Protein AF-A0A7X8JBC9-F1 (afdb_monomer)

Foldseek 3Di:
DVLVVLLVLLVVLLVLLVLQLVLLAQDAPPDPVSVVSNVVSLVSLLVVLVVCVVVVVPVLSVLSVCLNVLSVVSNVCCVVVPVDPPPDPVNCCVVCVVVNVVSNVSNVVSSVVNNVVSVVSNVVSVVVVD

Nearest PDB structures (foldseek):
  9cpb-assembly1_5T  TM=2.863E-01  e=4.081E+00  Bos taurus

Solvent-accessible surface area (backbone atoms only — not comparable to full-atom values): 7075 Å² total; per-residue (Å²): 118,68,53,60,51,51,34,53,52,30,51,50,50,52,54,34,49,51,56,33,62,71,67,58,51,92,60,84,80,81,50,69,67,57,45,51,52,43,54,56,27,42,55,56,47,43,50,54,15,51,51,30,42,75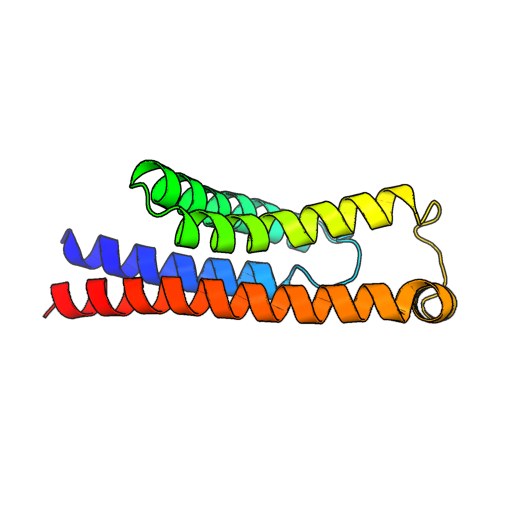,73,67,37,52,71,59,14,49,45,32,40,50,49,54,45,48,54,53,54,50,51,53,49,46,61,73,72,46,89,53,97,77,63,53,70,67,60,47,45,73,77,40,36,70,57,45,51,53,49,52,52,52,50,51,53,32,46,51,57,42,45,54,56,44,52,52,51,31,53,53,32,51,58,72,67,111

Sequence (130 aa):
MDNYKYLLISILKLISLYLFVANTYASFPTDPVRIAILFITLIFIAFEGFKANRYKLYFRACIIWSTVLLPLAFYILMFFTMPSLNLDNDTLVHNYGPILVAYNISRYVLGLCTFSLFVKDFFVSFNELH

Secondary structure (DSSP, 8-state):
-HHHHHHHHHHHHHHHHHHHHHH--SS---SHHHHHHHHHHHHHHHHHHHHHHHTT-HHHHHHHHHHHHHHHHHHHHHHHH-S-TT--HHHHHHHHHHHHHHHHHHHHHHHHHHHHHHHHHHHHHHHTT-

Mean predicted aligned error: 5.68 Å

pLDDT: mean 86.87, std 12.39, range [50.81, 97.62]

Radius of gyration: 16.9 Å; Cα contacts (8 Å, |Δi|>4): 96; chains: 1; bounding box: 47×27×45 Å

Structure (mmCIF, N/CA/C/O backbone):
data_AF-A0A7X8JBC9-F1
#
_entry.id   AF-A0A7X8JBC9-F1
#
loop_
_atom_site.group_PDB
_atom_site.id
_atom_site.type_symbol
_atom_site.label_atom_id
_atom_site.label_alt_id
_atom_site.label_comp_id
_atom_site.label_asym_id
_atom_site.label_entity_id
_atom_site.label_seq_id
_atom_site.pdbx_PDB_ins_code
_atom_site.Cartn_x
_atom_site.Cartn_y
_atom_site.Cartn_z
_atom_site.occupancy
_atom_site.B_iso_or_equiv
_atom_site.auth_seq_id
_atom_site.auth_comp_id
_atom_site.auth_asym_id
_atom_site.auth_atom_id
_atom_site.pdbx_PDB_model_num
ATOM 1 N N . MET A 1 1 ? -21.480 12.584 16.872 1.00 59.81 1 MET A N 1
ATOM 2 C CA . MET A 1 1 ? -20.701 12.957 15.664 1.00 59.81 1 MET A CA 1
ATOM 3 C C . MET A 1 1 ? -19.412 12.150 15.524 1.00 59.81 1 MET A C 1
ATOM 5 O O . MET A 1 1 ? -18.952 11.994 14.401 1.00 59.81 1 MET A O 1
ATOM 9 N N . ASP A 1 2 ? -18.856 11.588 16.604 1.00 66.12 2 ASP A N 1
ATOM 10 C CA . ASP A 1 2 ? -17.580 10.858 16.543 1.00 66.12 2 ASP A CA 1
ATOM 11 C C . ASP A 1 2 ? -17.633 9.539 15.750 1.00 66.12 2 ASP A C 1
ATOM 13 O O . ASP A 1 2 ? -16.685 9.233 15.034 1.00 66.12 2 ASP A O 1
ATOM 17 N N . ASN A 1 3 ? -18.758 8.812 15.753 1.00 71.62 3 ASN A N 1
ATOM 18 C CA . ASN A 1 3 ? -18.870 7.545 15.004 1.00 71.62 3 ASN A CA 1
ATOM 19 C C . ASN A 1 3 ? -18.816 7.746 13.475 1.00 71.62 3 ASN A C 1
ATOM 21 O O . ASN A 1 3 ? -18.203 6.955 12.759 1.00 71.62 3 ASN A O 1
ATOM 25 N N . TYR A 1 4 ? -19.335 8.873 12.974 1.00 82.62 4 TYR A N 1
ATOM 26 C CA . TYR A 1 4 ? -19.216 9.251 11.558 1.00 82.62 4 TYR A CA 1
ATOM 27 C C . TYR A 1 4 ? -17.762 9.487 11.131 1.00 82.62 4 TYR A C 1
ATOM 29 O O . TYR A 1 4 ? -17.395 9.207 9.989 1.00 82.62 4 TYR A O 1
ATOM 37 N N . LYS A 1 5 ? -16.912 9.973 12.044 1.00 86.38 5 LYS A N 1
ATOM 38 C CA . LYS A 1 5 ? -15.487 10.194 11.774 1.00 86.38 5 LYS A CA 1
ATOM 39 C C . LYS A 1 5 ? -14.762 8.872 11.530 1.00 86.38 5 LYS A C 1
ATOM 41 O O . LYS A 1 5 ? -13.942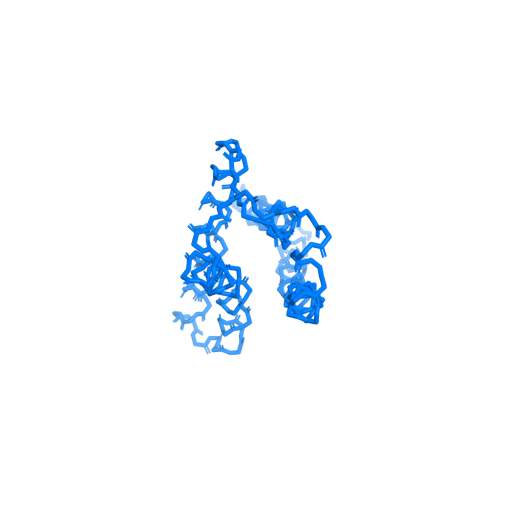 8.800 10.617 1.00 86.38 5 LYS A O 1
ATOM 46 N N . TYR A 1 6 ? -15.066 7.831 12.306 1.00 86.69 6 TYR A N 1
ATOM 47 C CA . TYR A 1 6 ? -14.453 6.511 12.127 1.00 86.69 6 TYR A CA 1
ATOM 48 C C . TYR A 1 6 ? -14.867 5.870 10.802 1.00 86.69 6 TYR A C 1
ATOM 50 O O . TYR A 1 6 ? -14.003 5.386 10.070 1.00 86.69 6 TYR A O 1
ATOM 58 N N . LEU A 1 7 ? -16.148 5.970 10.435 1.00 89.56 7 LEU A N 1
ATOM 59 C CA . LEU A 1 7 ? -16.635 5.502 9.138 1.00 89.56 7 LEU A CA 1
ATOM 60 C C . LEU A 1 7 ? -15.948 6.230 7.971 1.00 89.56 7 LEU A C 1
ATOM 62 O O . LEU A 1 7 ? -15.457 5.585 7.044 1.00 89.56 7 LEU A O 1
ATOM 66 N N . LEU A 1 8 ? -15.845 7.563 8.041 1.00 91.12 8 LEU A N 1
ATOM 67 C CA . LEU A 1 8 ? -15.173 8.367 7.017 1.00 91.12 8 LEU A CA 1
ATOM 68 C C . LEU A 1 8 ? -13.697 7.973 6.867 1.00 91.12 8 LEU A C 1
ATOM 70 O O . LEU A 1 8 ? -13.211 7.810 5.749 1.00 91.12 8 LEU A O 1
ATOM 74 N N . ILE A 1 9 ? -12.986 7.774 7.981 1.00 91.81 9 ILE A N 1
ATOM 75 C CA . ILE A 1 9 ? -11.591 7.317 7.964 1.00 91.81 9 ILE A CA 1
ATOM 76 C C . ILE A 1 9 ? -11.486 5.942 7.294 1.00 91.81 9 ILE A C 1
ATOM 78 O O . ILE A 1 9 ? -10.604 5.747 6.460 1.00 91.81 9 ILE A O 1
ATOM 82 N N . SER A 1 10 ? -12.379 5.002 7.606 1.00 92.50 10 SER A N 1
ATOM 83 C CA . SER A 1 10 ? -12.387 3.669 6.990 1.00 92.50 10 SER A CA 1
ATOM 84 C C . SER A 1 10 ? -12.633 3.724 5.476 1.00 92.50 10 SER A C 1
ATOM 86 O O . SER A 1 10 ? -11.946 3.036 4.722 1.00 92.50 10 SER A O 1
ATOM 88 N N . ILE A 1 11 ? -13.518 4.608 5.003 1.00 93.56 11 ILE A N 1
ATOM 89 C CA . ILE A 1 11 ? -13.718 4.858 3.564 1.00 93.56 11 ILE A CA 1
ATOM 90 C C . ILE A 1 11 ? -12.444 5.432 2.926 1.00 93.56 11 ILE A C 1
ATOM 92 O O . ILE A 1 11 ? -12.005 4.954 1.878 1.00 93.56 11 ILE A O 1
ATOM 96 N N . LEU A 1 12 ? -11.797 6.406 3.573 1.00 95.38 12 LEU A N 1
ATOM 97 C CA . LEU A 1 12 ? -10.546 6.993 3.082 1.00 95.38 12 LEU A CA 1
ATOM 98 C C . LEU A 1 12 ? -9.413 5.962 2.976 1.00 95.38 12 LEU A C 1
ATOM 100 O O . LEU A 1 12 ? -8.616 6.041 2.040 1.00 95.38 12 LEU A O 1
ATOM 104 N N . LYS A 1 13 ? -9.354 4.967 3.873 1.00 94.88 13 LYS A N 1
ATOM 105 C CA . LYS A 1 13 ? -8.416 3.833 3.764 1.00 94.88 13 LYS A CA 1
ATOM 106 C C . LYS A 1 13 ? -8.654 3.008 2.506 1.00 94.88 13 LYS A C 1
ATOM 108 O O . LYS A 1 13 ? -7.692 2.691 1.808 1.00 94.88 13 LYS A O 1
ATOM 113 N N . LEU A 1 14 ? -9.910 2.698 2.193 1.00 96.44 14 LEU A N 1
ATOM 114 C CA . LEU A 1 14 ? -10.264 1.932 0.996 1.00 96.44 14 LEU A CA 1
ATOM 115 C C . LEU A 1 14 ? -9.936 2.704 -0.288 1.00 96.44 14 LEU A C 1
ATOM 117 O O . LEU A 1 14 ? -9.308 2.148 -1.188 1.00 96.44 14 LEU A O 1
ATOM 121 N N . ILE A 1 15 ? -10.277 3.996 -0.344 1.00 96.56 15 ILE A N 1
ATOM 122 C CA . ILE A 1 15 ? -9.958 4.867 -1.488 1.00 96.56 15 ILE A CA 1
ATOM 123 C C . ILE A 1 15 ? -8.441 4.977 -1.670 1.00 96.56 15 ILE A C 1
ATOM 125 O O . ILE A 1 15 ? -7.932 4.835 -2.781 1.00 96.56 15 ILE A O 1
ATOM 129 N N . SER A 1 16 ? -7.708 5.187 -0.575 1.00 96.38 16 SER A N 1
ATOM 130 C CA . SER A 1 16 ? -6.249 5.307 -0.605 1.00 96.38 16 SER A CA 1
ATOM 131 C C . SER A 1 16 ? -5.587 4.016 -1.083 1.00 96.38 16 SER A C 1
ATOM 133 O O . SER A 1 16 ? -4.676 4.072 -1.905 1.00 96.38 16 SER A O 1
ATOM 135 N N . LEU A 1 17 ? -6.068 2.852 -0.630 1.00 96.75 17 LEU A N 1
ATOM 136 C CA . LEU A 1 17 ? -5.583 1.553 -1.098 1.00 96.75 17 LEU A CA 1
ATOM 137 C C . LEU A 1 17 ? -5.856 1.344 -2.590 1.00 96.75 17 LEU A C 1
ATOM 139 O O . LEU A 1 17 ? -4.961 0.907 -3.310 1.00 96.75 17 LEU A O 1
ATOM 143 N N . TYR A 1 18 ? -7.059 1.680 -3.061 1.00 95.75 18 TYR A N 1
ATOM 144 C CA . TYR A 1 18 ? -7.401 1.598 -4.480 1.00 95.75 18 TYR A CA 1
ATOM 145 C C . TYR A 1 18 ? -6.458 2.454 -5.332 1.00 95.75 18 TYR A C 1
ATOM 147 O O . TYR A 1 18 ? -5.842 1.945 -6.269 1.00 95.75 18 TYR A O 1
ATOM 155 N N . LEU A 1 19 ? -6.289 3.730 -4.972 1.00 95.81 19 LEU A N 1
ATOM 156 C CA . LEU A 1 19 ? -5.403 4.649 -5.686 1.00 95.81 19 LEU A CA 1
ATOM 157 C C . LEU A 1 19 ? -3.949 4.170 -5.666 1.00 95.81 19 LEU A C 1
ATOM 159 O O . LEU A 1 19 ? -3.272 4.238 -6.693 1.00 95.81 19 LEU A O 1
ATOM 163 N N . PHE A 1 20 ? -3.479 3.640 -4.536 1.00 95.44 20 PHE A N 1
ATOM 164 C CA . PHE A 1 20 ? -2.135 3.085 -4.419 1.00 95.44 20 PHE A CA 1
ATOM 165 C C . PHE A 1 20 ? -1.940 1.882 -5.346 1.00 95.44 20 PHE A C 1
ATOM 167 O O . PHE A 1 20 ? -1.019 1.871 -6.162 1.00 95.44 20 PHE A O 1
ATOM 174 N N . VAL A 1 21 ? -2.826 0.882 -5.290 1.00 93.62 21 VAL A N 1
ATOM 175 C CA . VAL A 1 21 ? -2.730 -0.318 -6.139 1.00 93.62 21 VAL A CA 1
ATOM 176 C C . VAL A 1 21 ? -2.849 0.050 -7.619 1.00 93.62 21 VAL A C 1
ATOM 178 O O . VAL A 1 21 ? -2.060 -0.439 -8.426 1.00 93.62 21 VAL A O 1
ATOM 181 N N . ALA A 1 22 ? -3.756 0.961 -7.981 1.00 91.12 22 ALA A N 1
ATOM 182 C CA . ALA A 1 22 ? -3.946 1.412 -9.359 1.00 91.12 22 ALA A CA 1
ATOM 183 C C . ALA A 1 22 ? -2.708 2.116 -9.938 1.00 91.12 22 ALA A C 1
ATOM 185 O O . ALA A 1 22 ? -2.426 1.963 -11.122 1.00 91.12 22 ALA A O 1
ATOM 186 N N . ASN A 1 23 ? -1.941 2.840 -9.116 1.00 91.56 23 ASN A N 1
ATOM 187 C CA . ASN A 1 23 ? -0.783 3.618 -9.569 1.00 91.56 23 ASN A CA 1
ATOM 188 C C . ASN A 1 23 ? 0.568 2.910 -9.374 1.00 91.56 23 ASN A C 1
ATOM 190 O O . ASN A 1 23 ? 1.591 3.386 -9.872 1.00 91.56 23 ASN A O 1
ATOM 194 N N . THR A 1 24 ? 0.600 1.765 -8.692 1.00 89.94 24 THR A N 1
ATOM 195 C CA . THR A 1 24 ? 1.813 0.958 -8.464 1.00 89.94 24 THR A CA 1
ATOM 196 C C . THR A 1 24 ? 2.037 -0.103 -9.545 1.00 89.94 24 THR A C 1
ATOM 198 O O . THR A 1 24 ? 2.516 -1.190 -9.266 1.00 89.94 24 THR A O 1
ATOM 201 N N . TYR A 1 25 ? 1.636 0.138 -10.793 1.00 81.94 25 TYR A N 1
ATOM 202 C CA . TYR A 1 25 ? 1.876 -0.837 -11.863 1.00 81.94 25 TYR A CA 1
ATOM 203 C C . TYR A 1 25 ? 3.352 -0.895 -12.261 1.00 81.94 25 TYR A C 1
ATOM 205 O O . TYR A 1 25 ? 4.128 0.008 -11.950 1.00 81.94 25 TYR A O 1
ATOM 213 N N . ALA A 1 26 ? 3.720 -1.987 -12.936 1.00 77.62 26 ALA A N 1
ATOM 214 C CA . ALA A 1 26 ? 5.087 -2.362 -13.297 1.00 77.62 26 ALA A CA 1
ATOM 215 C C . ALA A 1 26 ? 5.691 -1.482 -14.411 1.00 77.62 26 ALA A C 1
ATOM 217 O O . ALA A 1 26 ? 6.129 -1.966 -15.449 1.00 77.62 26 ALA A O 1
ATOM 218 N N . SER A 1 27 ? 5.672 -0.172 -14.214 1.00 76.00 27 SER A N 1
ATOM 219 C CA . SER A 1 27 ? 6.416 0.800 -14.998 1.00 76.00 27 SER A CA 1
ATOM 220 C C . SER A 1 27 ? 6.880 1.911 -14.070 1.00 76.00 27 SER A C 1
ATOM 222 O O . SER A 1 27 ? 6.193 2.251 -13.098 1.00 76.00 27 SER A O 1
ATOM 224 N N . PHE A 1 28 ? 8.044 2.483 -14.368 1.00 76.06 28 PHE A N 1
ATOM 225 C CA . PHE A 1 28 ? 8.569 3.577 -13.568 1.00 76.06 28 PHE A CA 1
ATOM 226 C C . PHE A 1 28 ? 7.609 4.778 -13.635 1.00 76.06 28 PHE A C 1
ATOM 228 O O . PHE A 1 28 ? 7.163 5.139 -14.729 1.00 76.06 28 PHE A O 1
ATOM 235 N N . PRO A 1 29 ? 7.234 5.389 -12.499 1.00 78.75 29 PRO A N 1
ATOM 236 C CA . PRO A 1 29 ? 6.370 6.558 -12.508 1.00 78.75 29 PRO A CA 1
ATOM 237 C C . PRO A 1 29 ? 7.144 7.763 -13.054 1.00 78.75 29 PRO A C 1
ATOM 239 O O . PRO A 1 29 ? 8.009 8.309 -12.379 1.00 78.75 29 PRO A O 1
ATOM 242 N N . THR A 1 30 ? 6.841 8.163 -14.287 1.00 79.12 30 THR A N 1
ATOM 243 C CA . THR A 1 30 ? 7.423 9.350 -14.939 1.00 79.12 30 THR A CA 1
ATOM 244 C C . THR A 1 30 ? 6.525 10.580 -14.828 1.00 79.12 30 THR A C 1
ATOM 246 O O . THR A 1 30 ? 7.009 11.707 -14.854 1.00 79.12 30 THR A O 1
ATOM 249 N N . ASP A 1 31 ? 5.219 10.364 -14.678 1.00 85.62 31 ASP A N 1
ATOM 250 C CA . ASP A 1 31 ? 4.229 11.429 -14.578 1.00 85.62 31 ASP A CA 1
ATOM 251 C C . ASP A 1 31 ? 4.177 12.042 -13.156 1.00 85.62 31 ASP A C 1
ATOM 253 O O . ASP A 1 31 ? 4.021 11.300 -12.175 1.00 85.62 31 ASP A O 1
ATOM 257 N N . PRO A 1 32 ? 4.259 13.381 -13.010 1.00 88.06 32 PRO A N 1
ATOM 258 C CA . PRO A 1 32 ? 4.231 14.050 -11.708 1.00 88.06 32 PRO A CA 1
ATOM 259 C C . PRO A 1 32 ? 2.954 13.801 -10.895 1.00 88.06 32 PRO A C 1
ATOM 261 O O . PRO A 1 32 ? 3.021 13.709 -9.668 1.00 88.06 32 PRO A O 1
ATOM 264 N N . VAL A 1 33 ? 1.795 13.668 -11.550 1.00 90.50 33 VAL A N 1
ATOM 265 C CA . VAL A 1 33 ? 0.513 13.413 -10.874 1.00 90.50 33 VAL A CA 1
ATOM 266 C C . VAL A 1 33 ? 0.517 12.007 -10.286 1.00 90.50 33 VAL A C 1
ATOM 268 O O . VAL A 1 33 ? 0.178 11.826 -9.114 1.00 90.50 33 VAL A O 1
ATOM 271 N N . ARG A 1 34 ? 0.983 11.014 -11.053 1.00 88.31 34 ARG A N 1
ATOM 272 C CA . ARG A 1 34 ? 1.168 9.641 -10.563 1.00 88.31 34 ARG A CA 1
ATOM 273 C C . ARG A 1 34 ? 2.114 9.600 -9.363 1.00 88.31 34 ARG A C 1
ATOM 275 O O . ARG A 1 34 ? 1.802 8.934 -8.377 1.00 88.31 34 ARG A O 1
ATOM 282 N N . ILE A 1 35 ? 3.238 10.317 -9.417 1.00 89.12 35 ILE A N 1
ATOM 283 C CA . ILE A 1 35 ? 4.197 10.394 -8.303 1.00 89.12 35 ILE A CA 1
ATOM 284 C C . ILE A 1 35 ? 3.532 10.992 -7.057 1.00 89.12 35 ILE A C 1
ATOM 286 O O . ILE A 1 35 ? 3.655 10.422 -5.972 1.00 89.12 35 ILE A O 1
ATOM 290 N N . ALA A 1 36 ? 2.787 12.091 -7.199 1.00 93.06 36 ALA A N 1
ATOM 291 C CA . ALA A 1 36 ? 2.090 12.726 -6.083 1.00 93.06 36 ALA A CA 1
ATOM 292 C C . ALA A 1 36 ? 1.047 11.791 -5.444 1.00 93.06 36 ALA A C 1
ATOM 294 O O . ALA A 1 36 ? 1.031 11.629 -4.222 1.00 93.06 36 ALA A O 1
ATOM 295 N N . ILE A 1 37 ? 0.222 11.121 -6.260 1.00 93.94 37 ILE A N 1
ATOM 296 C CA . ILE A 1 37 ? -0.765 10.141 -5.781 1.00 93.94 37 ILE A CA 1
ATOM 297 C C . ILE A 1 37 ? -0.065 9.010 -5.026 1.00 93.94 37 ILE A C 1
ATOM 299 O O . ILE A 1 37 ? -0.487 8.658 -3.922 1.00 93.94 37 ILE A O 1
ATOM 303 N N . LEU A 1 38 ? 1.017 8.461 -5.588 1.00 93.25 38 LEU A N 1
ATOM 304 C CA . LEU A 1 38 ? 1.799 7.407 -4.950 1.00 93.25 38 LEU A CA 1
ATOM 305 C C . LEU A 1 38 ? 2.352 7.860 -3.603 1.00 93.25 38 LEU A C 1
ATOM 307 O O . LEU A 1 38 ? 2.193 7.139 -2.629 1.00 93.25 38 LEU A O 1
ATOM 311 N N . PHE A 1 39 ? 2.944 9.049 -3.517 1.00 93.56 39 PHE A N 1
ATOM 312 C CA . PHE A 1 39 ? 3.553 9.533 -2.280 1.00 93.56 39 PHE A CA 1
ATOM 313 C C . PHE A 1 39 ? 2.515 9.759 -1.171 1.00 93.56 39 PHE A C 1
ATOM 315 O O . PHE A 1 39 ? 2.703 9.315 -0.038 1.00 93.56 39 PHE A O 1
ATOM 322 N N . ILE A 1 40 ? 1.382 10.387 -1.506 1.00 95.19 40 ILE A N 1
ATOM 323 C CA . ILE A 1 40 ? 0.292 10.656 -0.556 1.00 95.19 40 ILE A CA 1
ATOM 324 C C . ILE A 1 40 ? -0.307 9.345 -0.041 1.00 95.19 40 ILE A C 1
ATOM 326 O O . ILE A 1 40 ? -0.429 9.138 1.169 1.00 95.19 40 ILE A O 1
ATOM 330 N N . THR A 1 41 ? -0.665 8.441 -0.955 1.00 95.88 41 THR A N 1
ATOM 331 C CA . THR A 1 41 ? -1.286 7.161 -0.590 1.00 95.88 41 THR A CA 1
ATOM 332 C C . THR A 1 41 ? -0.3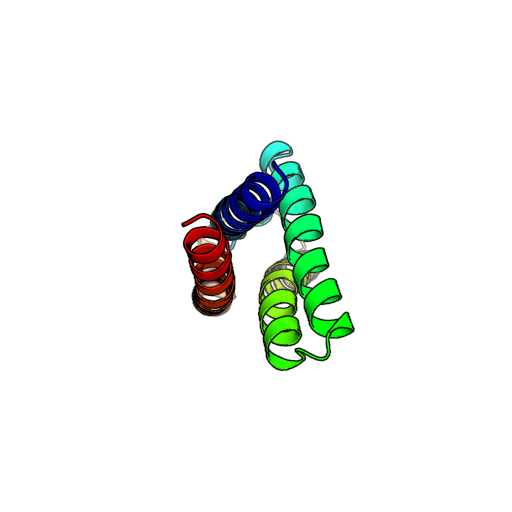08 6.239 0.135 1.00 95.88 41 THR A C 1
ATOM 334 O O . THR A 1 41 ? -0.705 5.559 1.081 1.00 95.88 41 THR A O 1
ATOM 337 N N . LEU A 1 42 ? 0.980 6.281 -0.215 1.00 95.31 42 LEU A N 1
ATOM 338 C CA . LEU A 1 42 ? 2.048 5.567 0.480 1.00 95.31 42 LEU A CA 1
ATOM 339 C C . LEU A 1 42 ? 2.157 5.991 1.942 1.00 95.31 42 LEU A C 1
ATOM 341 O O . LEU A 1 42 ? 2.135 5.128 2.817 1.00 95.31 42 LEU A O 1
ATOM 345 N N . ILE A 1 43 ? 2.242 7.297 2.220 1.00 95.81 43 ILE A N 1
ATOM 346 C CA . ILE A 1 43 ? 2.326 7.813 3.595 1.00 95.81 43 ILE A CA 1
ATOM 347 C C . ILE A 1 43 ? 1.096 7.379 4.390 1.00 95.81 43 ILE A C 1
ATOM 349 O O . ILE A 1 43 ? 1.218 6.892 5.517 1.00 95.81 43 ILE A O 1
ATOM 353 N N . PHE A 1 44 ? -0.087 7.514 3.790 1.00 95.75 44 PHE A N 1
ATOM 354 C CA . PHE A 1 44 ? -1.344 7.175 4.442 1.00 95.75 44 PHE A CA 1
ATOM 355 C C . PHE A 1 44 ? -1.427 5.684 4.811 1.00 95.75 44 PHE A C 1
ATOM 357 O O . PHE A 1 44 ? -1.729 5.342 5.954 1.00 95.75 44 PHE A O 1
ATOM 364 N N . ILE A 1 45 ? -1.101 4.785 3.877 1.00 96.12 45 ILE A N 1
ATOM 365 C CA . ILE A 1 45 ? -1.141 3.332 4.109 1.00 96.12 45 ILE A CA 1
ATOM 366 C C . ILE A 1 45 ? -0.019 2.901 5.065 1.00 96.12 45 ILE A C 1
ATOM 368 O O . ILE A 1 45 ? -0.260 2.115 5.983 1.00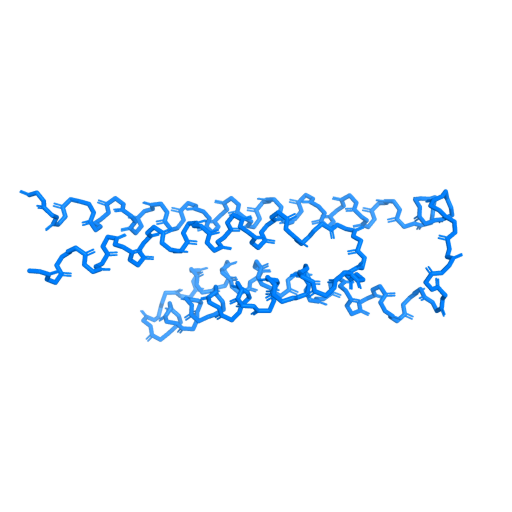 96.12 45 ILE A O 1
ATOM 372 N N . ALA A 1 46 ? 1.193 3.444 4.919 1.00 96.19 46 ALA A N 1
ATOM 373 C CA . ALA A 1 46 ? 2.313 3.148 5.814 1.00 96.19 46 ALA A CA 1
ATOM 374 C C . ALA A 1 46 ? 2.000 3.525 7.269 1.00 96.19 46 ALA A C 1
ATOM 376 O O . ALA A 1 46 ? 2.353 2.787 8.197 1.00 96.19 46 ALA A O 1
ATOM 377 N N . PHE A 1 47 ? 1.287 4.638 7.469 1.00 96.44 47 PHE A N 1
ATOM 378 C CA . PHE A 1 47 ? 0.836 5.079 8.784 1.00 96.44 47 PHE A CA 1
ATOM 379 C C . PHE A 1 47 ? -0.157 4.100 9.428 1.00 96.44 47 PHE A C 1
ATOM 381 O O . PHE A 1 47 ? -0.090 3.866 10.636 1.00 96.44 47 PHE A O 1
ATOM 388 N N . GLU A 1 48 ? -1.028 3.454 8.649 1.00 95.56 48 GLU A N 1
ATOM 389 C CA . GLU A 1 48 ? -1.905 2.391 9.161 1.00 95.56 48 GLU A CA 1
ATOM 390 C C . GLU A 1 48 ? -1.114 1.153 9.611 1.00 95.56 48 GLU A C 1
ATOM 392 O O . GLU A 1 48 ? -1.441 0.552 10.638 1.00 95.56 48 GLU A O 1
ATOM 397 N N . GLY A 1 49 ? -0.022 0.815 8.918 1.00 95.19 49 GLY A N 1
ATOM 398 C CA . GLY A 1 49 ? 0.912 -0.226 9.359 1.00 95.19 49 GLY A CA 1
ATOM 399 C C . GLY A 1 49 ? 1.613 0.146 10.671 1.00 95.19 49 GLY A C 1
ATOM 400 O O . GLY A 1 49 ? 1.683 -0.666 11.595 1.00 95.19 49 GLY A O 1
ATOM 401 N N . PHE A 1 50 ? 2.038 1.408 10.806 1.00 96.56 50 PHE A N 1
ATOM 402 C CA . PHE A 1 50 ? 2.627 1.932 12.042 1.00 96.56 50 PHE A CA 1
ATOM 403 C C . PHE A 1 50 ? 1.655 1.870 13.226 1.00 96.56 50 PHE A C 1
ATOM 405 O O . PHE A 1 50 ? 2.026 1.399 14.305 1.00 96.56 50 PHE A O 1
ATOM 412 N N . LYS A 1 51 ? 0.393 2.279 13.031 1.00 95.06 51 LYS A N 1
ATOM 413 C CA . LYS A 1 51 ? -0.652 2.132 14.054 1.00 95.06 51 LYS A CA 1
ATOM 414 C C . LYS A 1 51 ? -0.834 0.673 14.450 1.00 95.06 51 LYS A C 1
ATOM 416 O O . LYS A 1 51 ? -0.789 0.367 15.638 1.00 95.06 51 LYS A O 1
ATOM 421 N N . ALA A 1 52 ? -1.000 -0.228 13.480 1.00 93.94 52 ALA A N 1
ATOM 422 C CA . ALA A 1 52 ? -1.179 -1.652 13.749 1.00 93.94 52 ALA A CA 1
ATOM 423 C C . ALA A 1 52 ? -0.020 -2.224 14.585 1.00 93.94 52 ALA A C 1
ATOM 425 O O . ALA A 1 52 ? -0.262 -2.935 15.560 1.00 93.94 52 ALA A O 1
ATOM 426 N N . ASN A 1 53 ? 1.223 -1.844 14.273 1.00 95.12 53 ASN A N 1
ATOM 427 C CA . ASN A 1 53 ? 2.396 -2.248 15.045 1.00 95.12 53 ASN A CA 1
ATOM 428 C C . ASN A 1 53 ? 2.365 -1.706 16.484 1.00 95.12 53 ASN A C 1
ATOM 430 O O . ASN A 1 53 ? 2.626 -2.447 17.431 1.00 95.12 53 ASN A O 1
ATOM 434 N N . ARG A 1 54 ? 1.979 -0.435 16.673 1.00 95.75 54 ARG A N 1
ATOM 435 C CA . ARG A 1 54 ? 1.833 0.177 18.007 1.00 95.75 54 ARG A CA 1
ATOM 436 C C . ARG A 1 54 ? 0.820 -0.573 18.880 1.00 95.75 54 ARG A C 1
ATOM 438 O O . ARG A 1 54 ? 1.040 -0.707 20.080 1.00 95.75 54 ARG A O 1
ATOM 445 N N . TYR A 1 55 ? -0.249 -1.098 18.283 1.00 93.88 55 TYR A N 1
ATOM 446 C CA . TYR A 1 55 ? -1.249 -1.935 18.959 1.00 93.88 55 TYR A CA 1
ATOM 447 C C . TYR A 1 55 ? -0.873 -3.429 19.021 1.00 93.88 55 TYR A C 1
ATOM 449 O O . TYR A 1 55 ? -1.720 -4.253 19.356 1.00 93.88 55 TYR A O 1
ATOM 457 N N . LYS A 1 56 ? 0.381 -3.798 18.716 1.00 93.31 56 LYS A N 1
ATOM 458 C CA . LYS A 1 56 ? 0.896 -5.183 18.707 1.00 93.31 56 LYS A CA 1
ATOM 459 C C . LYS A 1 56 ? 0.177 -6.123 17.726 1.00 93.31 56 LYS A C 1
ATOM 461 O O . LYS A 1 56 ? 0.249 -7.343 17.851 1.00 93.31 56 LYS A O 1
ATOM 466 N N . LEU A 1 57 ? -0.479 -5.575 16.703 1.00 93.06 57 LEU A N 1
ATOM 467 C CA . LEU A 1 57 ? -1.097 -6.334 15.614 1.00 93.06 57 LEU A CA 1
ATOM 468 C C . LEU A 1 57 ? -0.049 -6.636 14.530 1.00 93.06 57 LEU A C 1
ATOM 470 O O . LEU A 1 57 ? -0.164 -6.180 13.392 1.00 93.06 57 LEU A O 1
ATOM 474 N N . TYR A 1 58 ? 0.998 -7.385 14.889 1.00 93.94 58 TYR A N 1
ATOM 475 C CA . TYR A 1 58 ? 2.194 -7.569 14.053 1.00 93.94 58 TYR A CA 1
ATOM 476 C C . TYR A 1 58 ? 1.896 -8.163 12.675 1.00 93.94 58 TYR A C 1
ATOM 478 O O . TYR A 1 58 ? 2.428 -7.689 11.677 1.00 93.94 58 TYR A O 1
ATOM 486 N N . PHE A 1 59 ? 1.000 -9.152 12.598 1.00 94.31 59 PHE A N 1
ATOM 487 C CA . PHE A 1 59 ? 0.606 -9.758 11.323 1.00 94.31 59 PHE A CA 1
ATOM 488 C C . PHE A 1 59 ? -0.029 -8.732 10.374 1.00 94.31 59 PHE A C 1
ATOM 490 O O . PHE A 1 59 ? 0.341 -8.632 9.205 1.00 94.31 59 PHE A O 1
ATOM 497 N N . ARG A 1 60 ? -0.935 -7.902 10.905 1.00 94.94 60 ARG A N 1
ATOM 498 C CA . ARG A 1 60 ? -1.576 -6.811 10.165 1.00 94.94 60 ARG A CA 1
ATOM 499 C C . ARG A 1 60 ? -0.555 -5.763 9.724 1.00 94.94 60 ARG A C 1
ATOM 501 O O . ARG A 1 60 ? -0.591 -5.333 8.576 1.00 94.94 60 ARG A O 1
ATOM 508 N N . ALA A 1 61 ? 0.348 -5.366 10.619 1.00 95.62 61 ALA A N 1
ATOM 509 C CA . ALA A 1 61 ? 1.405 -4.411 10.304 1.00 95.62 61 ALA A CA 1
ATOM 510 C C . ALA A 1 61 ? 2.320 -4.929 9.185 1.00 95.62 61 ALA A C 1
ATOM 512 O O . ALA A 1 61 ? 2.600 -4.191 8.246 1.00 95.62 61 ALA A O 1
ATOM 513 N N . CYS A 1 62 ? 2.706 -6.208 9.247 1.00 96.44 62 CYS A N 1
ATOM 514 C CA . CYS A 1 62 ? 3.536 -6.863 8.241 1.00 96.44 62 CYS A CA 1
ATOM 515 C C . CYS A 1 62 ? 2.875 -6.819 6.858 1.00 96.44 62 CYS A C 1
ATOM 517 O O . CYS A 1 62 ? 3.476 -6.302 5.925 1.00 96.44 62 CYS A O 1
ATOM 519 N N . ILE A 1 63 ? 1.609 -7.237 6.736 1.00 97.00 63 ILE A N 1
ATOM 520 C CA . ILE A 1 63 ? 0.875 -7.198 5.457 1.00 97.00 63 ILE A CA 1
ATOM 521 C C . ILE A 1 63 ? 0.803 -5.774 4.885 1.00 97.00 63 ILE A C 1
ATOM 523 O O . ILE A 1 63 ? 1.078 -5.563 3.699 1.00 97.00 63 ILE A O 1
ATOM 527 N N . ILE A 1 64 ? 0.454 -4.790 5.721 1.00 96.81 64 ILE A N 1
ATOM 528 C CA . ILE A 1 64 ? 0.321 -3.395 5.285 1.00 96.81 64 ILE A CA 1
ATOM 529 C C . ILE A 1 64 ? 1.678 -2.846 4.825 1.00 96.81 64 ILE A C 1
ATOM 531 O O . ILE A 1 64 ? 1.774 -2.249 3.754 1.00 96.81 64 ILE A O 1
ATOM 535 N N . TRP A 1 65 ? 2.746 -3.075 5.590 1.00 97.31 65 TRP A N 1
ATOM 536 C CA . TRP A 1 65 ? 4.082 -2.619 5.213 1.00 97.31 65 TRP A CA 1
ATOM 537 C C . TRP A 1 65 ? 4.636 -3.352 3.998 1.00 97.31 65 TRP A C 1
ATOM 539 O O . TRP A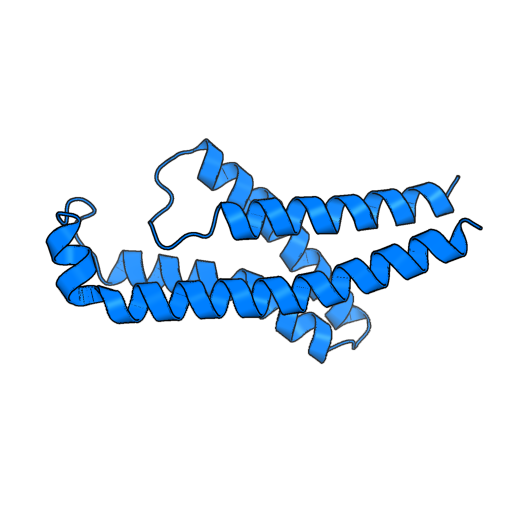 1 65 ? 5.210 -2.697 3.138 1.00 97.31 65 TRP A O 1
ATOM 549 N N . SER A 1 66 ? 4.411 -4.659 3.851 1.00 96.94 66 SER A N 1
ATOM 550 C CA . SER A 1 66 ? 4.774 -5.390 2.633 1.00 96.94 66 SER A CA 1
ATOM 551 C C . SER A 1 66 ? 4.080 -4.808 1.402 1.00 96.94 66 SER A C 1
ATOM 553 O O . SER A 1 66 ? 4.719 -4.653 0.364 1.00 96.94 66 SER A O 1
ATOM 555 N N . THR A 1 67 ? 2.805 -4.419 1.524 1.00 96.50 67 THR A N 1
ATOM 556 C CA . THR A 1 67 ? 2.054 -3.764 0.439 1.00 96.50 67 THR A CA 1
ATOM 557 C C . THR A 1 67 ? 2.726 -2.463 0.000 1.00 96.50 67 THR A C 1
ATOM 559 O O . THR A 1 67 ? 2.813 -2.192 -1.193 1.00 96.50 67 THR A O 1
ATOM 562 N N . VAL A 1 68 ? 3.246 -1.680 0.949 1.00 95.75 68 VAL A N 1
ATOM 563 C CA . VAL A 1 68 ? 3.917 -0.401 0.676 1.00 95.75 68 VAL A CA 1
ATOM 564 C C . VAL A 1 68 ? 5.350 -0.578 0.165 1.00 95.75 68 VAL A C 1
ATOM 566 O O . VAL A 1 68 ? 5.772 0.108 -0.765 1.00 95.75 68 VAL A O 1
ATOM 569 N N . LEU A 1 69 ? 6.111 -1.482 0.779 1.00 95.25 69 LEU A N 1
ATOM 570 C CA . LEU A 1 69 ? 7.534 -1.669 0.505 1.00 95.25 69 LEU A CA 1
ATOM 571 C C . LEU A 1 69 ? 7.784 -2.396 -0.815 1.00 95.25 69 LEU A C 1
ATOM 573 O O . LEU A 1 69 ? 8.803 -2.135 -1.447 1.00 95.25 69 LEU A O 1
ATOM 577 N N . LEU A 1 70 ? 6.874 -3.271 -1.256 1.00 94.56 70 LEU A N 1
ATOM 578 C CA . LEU A 1 70 ? 7.049 -4.026 -2.497 1.00 94.56 70 LEU A CA 1
ATOM 579 C C . LEU A 1 70 ? 7.220 -3.101 -3.727 1.00 94.56 70 LEU A C 1
ATOM 581 O O . LEU A 1 70 ? 8.211 -3.266 -4.439 1.00 94.56 70 LEU A O 1
ATOM 585 N N . PRO A 1 71 ? 6.342 -2.107 -3.985 1.00 92.00 71 PRO A N 1
ATOM 586 C CA . PRO A 1 71 ? 6.552 -1.124 -5.050 1.00 92.00 71 PRO A CA 1
ATOM 587 C C . PRO A 1 71 ? 7.851 -0.333 -4.922 1.00 92.00 71 PRO A C 1
ATOM 589 O O . PRO A 1 71 ? 8.532 -0.141 -5.921 1.00 92.00 71 PRO A O 1
ATOM 592 N N . LEU A 1 72 ? 8.227 0.086 -3.710 1.00 90.88 72 LEU A N 1
ATOM 593 C CA . LEU A 1 72 ? 9.479 0.815 -3.492 1.00 90.88 72 LEU A CA 1
ATOM 594 C C . LEU A 1 72 ? 10.697 -0.040 -3.849 1.00 90.88 72 LEU A C 1
ATOM 596 O O . LEU A 1 72 ? 11.557 0.408 -4.602 1.00 90.88 72 LEU A O 1
ATOM 600 N N . ALA A 1 73 ? 10.750 -1.276 -3.351 1.00 91.31 73 ALA A N 1
ATOM 601 C CA . ALA A 1 73 ? 11.826 -2.213 -3.649 1.00 91.31 73 ALA A CA 1
ATOM 602 C C . ALA A 1 73 ? 11.917 -2.495 -5.154 1.00 91.31 73 ALA A C 1
ATOM 604 O O . ALA A 1 73 ? 13.010 -2.511 -5.716 1.00 91.31 73 ALA A O 1
ATOM 605 N N . PHE A 1 74 ? 10.769 -2.651 -5.814 1.00 90.12 74 PHE A N 1
ATOM 606 C CA . PHE A 1 74 ? 10.701 -2.857 -7.254 1.00 90.12 74 PHE A CA 1
ATOM 607 C C . PHE A 1 74 ? 11.200 -1.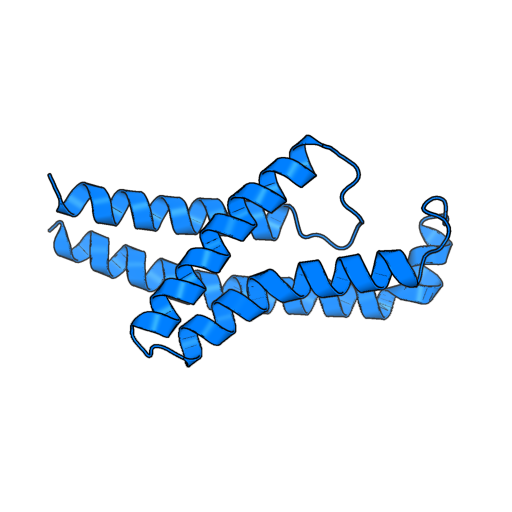639 -8.050 1.00 90.12 74 PHE A C 1
ATOM 609 O O . PHE A 1 74 ? 12.005 -1.797 -8.963 1.00 90.12 74 PHE A O 1
ATOM 616 N N . TYR A 1 75 ? 10.800 -0.418 -7.683 1.00 87.50 75 TYR A N 1
ATOM 617 C CA . TYR A 1 75 ? 11.274 0.797 -8.355 1.00 87.50 75 TYR A CA 1
ATOM 618 C C . TYR A 1 75 ? 12.762 1.060 -8.124 1.00 87.50 75 TYR A C 1
ATOM 620 O O . TYR A 1 75 ? 13.449 1.481 -9.051 1.00 87.50 75 TYR A O 1
ATOM 628 N N . ILE A 1 76 ? 13.272 0.777 -6.923 1.00 87.38 76 ILE A N 1
ATOM 629 C CA . ILE A 1 76 ? 14.706 0.847 -6.623 1.00 87.38 76 ILE A CA 1
ATOM 630 C C . ILE A 1 76 ? 15.469 -0.160 -7.490 1.00 87.38 76 ILE A C 1
ATOM 632 O O . ILE A 1 76 ? 16.461 0.201 -8.120 1.00 87.38 76 ILE A O 1
ATOM 636 N N . LEU A 1 77 ? 14.985 -1.404 -7.571 1.00 84.62 77 LEU A N 1
ATOM 637 C CA . LEU A 1 77 ? 15.579 -2.429 -8.425 1.00 84.62 77 LEU A CA 1
ATOM 638 C C . LEU A 1 77 ? 15.604 -1.973 -9.887 1.00 84.62 77 LEU A C 1
ATOM 640 O O . LEU A 1 77 ? 16.655 -2.038 -10.517 1.00 84.62 77 LEU 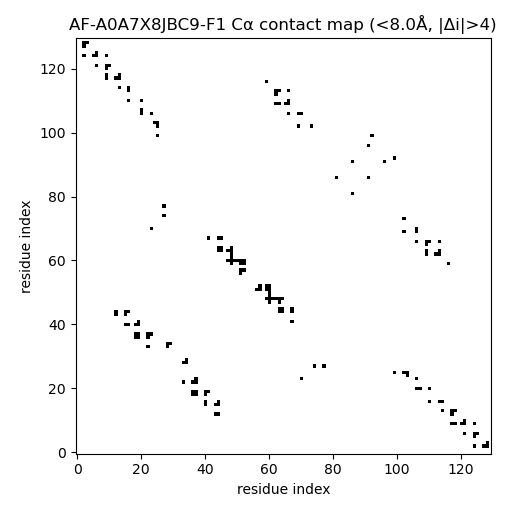A O 1
ATOM 644 N N . MET A 1 78 ? 14.485 -1.470 -10.414 1.00 80.31 78 MET A N 1
ATOM 645 C CA . MET A 1 78 ? 14.416 -0.934 -11.775 1.00 80.31 78 MET A CA 1
ATOM 646 C C . MET A 1 78 ? 15.404 0.214 -11.998 1.00 80.31 78 MET A C 1
ATOM 648 O O . MET A 1 78 ? 16.113 0.208 -12.997 1.00 80.31 78 MET A O 1
ATOM 652 N N . PHE A 1 79 ? 15.494 1.163 -11.064 1.00 80.94 79 PHE A N 1
ATOM 653 C CA . PHE A 1 79 ? 16.405 2.304 -11.164 1.00 80.94 79 PHE A CA 1
ATOM 654 C C . PHE A 1 79 ? 17.876 1.872 -11.275 1.00 80.94 79 PHE A C 1
ATOM 656 O O . PHE A 1 79 ? 18.627 2.446 -12.057 1.00 80.94 79 PHE A O 1
ATOM 663 N N . PHE A 1 80 ? 18.288 0.837 -10.534 1.00 80.56 80 PHE A N 1
ATOM 664 C CA . PHE A 1 80 ? 19.663 0.329 -10.583 1.00 80.56 80 PHE A CA 1
ATOM 665 C C . PHE A 1 80 ? 19.938 -0.635 -11.742 1.00 80.56 80 PHE A C 1
ATOM 667 O O . PHE A 1 80 ? 21.084 -0.760 -12.168 1.00 80.56 80 PHE A O 1
ATOM 674 N N . THR A 1 81 ? 18.920 -1.342 -12.238 1.00 74.94 81 THR A N 1
ATOM 675 C CA . THR A 1 81 ? 19.090 -2.388 -13.263 1.00 74.94 81 THR A CA 1
ATOM 676 C C . THR A 1 81 ? 18.797 -1.917 -14.685 1.00 74.94 81 THR A C 1
ATOM 678 O O . THR A 1 81 ? 19.237 -2.573 -15.625 1.00 74.94 81 THR A O 1
ATOM 681 N N . MET A 1 82 ? 18.109 -0.783 -14.861 1.00 67.31 82 MET A N 1
ATOM 682 C CA . MET A 1 82 ? 17.792 -0.191 -16.165 1.00 67.31 82 MET A CA 1
ATOM 683 C C . MET A 1 82 ? 18.492 1.169 -16.319 1.00 67.31 82 MET A C 1
ATOM 685 O O . MET A 1 82 ? 17.868 2.211 -16.122 1.00 67.31 82 MET A O 1
ATOM 689 N N . PRO A 1 83 ? 19.794 1.187 -16.671 1.00 52.72 83 PRO A N 1
ATOM 690 C CA . PRO A 1 83 ? 20.586 2.417 -16.771 1.00 52.72 83 PRO A CA 1
ATOM 691 C C . PRO A 1 83 ? 20.155 3.362 -17.908 1.00 52.72 83 PRO A C 1
ATOM 693 O O . PRO A 1 83 ? 20.626 4.495 -17.967 1.00 52.72 83 PRO A O 1
ATOM 696 N N . SER A 1 84 ? 19.236 2.951 -18.787 1.00 53.06 84 SER A N 1
ATOM 697 C CA . SER A 1 84 ? 18.559 3.840 -19.729 1.00 53.06 84 SER A CA 1
ATOM 698 C C . SER A 1 84 ? 17.041 3.659 -19.641 1.00 53.06 84 SER A C 1
ATOM 700 O O . SER A 1 84 ? 16.487 2.624 -19.998 1.00 53.06 84 SER A O 1
ATOM 702 N N . LEU A 1 85 ? 16.340 4.722 -19.241 1.00 50.81 85 LEU A N 1
ATOM 703 C CA . LEU A 1 85 ? 14.873 4.857 -19.314 1.00 50.81 85 LEU A CA 1
ATOM 704 C C . LEU A 1 85 ? 14.317 4.814 -20.763 1.00 50.81 85 LEU A C 1
ATOM 706 O O . LEU A 1 85 ? 13.126 5.027 -20.961 1.00 50.81 85 LEU A O 1
ATOM 710 N N . ASN A 1 86 ? 15.169 4.522 -21.755 1.00 50.84 86 ASN A N 1
ATOM 711 C CA . ASN A 1 86 ? 14.879 4.444 -23.191 1.00 50.84 86 ASN A CA 1
ATOM 712 C C . ASN A 1 86 ? 15.026 3.009 -23.740 1.00 50.84 86 ASN A C 1
ATOM 714 O O . ASN A 1 86 ? 15.352 2.826 -24.912 1.00 50.84 86 ASN A O 1
ATOM 718 N N . LEU A 1 87 ? 14.873 1.982 -22.902 1.00 52.22 87 LEU A N 1
ATOM 719 C CA . LEU A 1 87 ? 14.752 0.609 -23.393 1.00 52.22 87 LEU A CA 1
ATOM 720 C C . LEU A 1 87 ? 13.403 0.455 -24.098 1.00 52.22 87 LEU A C 1
ATOM 722 O O . LEU A 1 87 ? 12.359 0.734 -23.510 1.00 52.22 87 LEU A O 1
ATOM 726 N N . ASP A 1 88 ? 13.444 0.020 -25.356 1.00 56.78 88 ASP A N 1
ATOM 727 C CA . ASP A 1 88 ? 12.253 -0.295 -26.139 1.00 56.78 88 ASP A CA 1
ATOM 728 C C . ASP A 1 88 ? 11.386 -1.305 -25.369 1.00 56.78 88 ASP A C 1
ATOM 730 O O . ASP A 1 88 ? 11.918 -2.247 -24.768 1.00 56.78 88 ASP A O 1
ATOM 734 N N . ASN A 1 89 ? 10.059 -1.140 -25.374 1.00 58.31 89 ASN A N 1
ATOM 735 C CA . ASN A 1 89 ? 9.148 -1.989 -24.585 1.00 58.31 89 ASN A CA 1
ATOM 736 C C . ASN A 1 89 ? 9.379 -3.493 -24.838 1.00 58.31 89 ASN A C 1
ATOM 738 O O . ASN A 1 89 ? 9.279 -4.296 -23.909 1.00 58.31 89 ASN A O 1
ATOM 742 N N . ASP A 1 90 ? 9.774 -3.861 -26.058 1.00 59.78 90 ASP A N 1
ATOM 743 C CA . ASP A 1 90 ? 10.082 -5.241 -26.437 1.00 59.78 90 ASP A CA 1
ATOM 744 C C . ASP A 1 90 ? 11.332 -5.795 -25.737 1.00 59.78 90 ASP A C 1
ATOM 746 O O . ASP A 1 90 ? 11.322 -6.932 -25.266 1.00 59.78 90 ASP A O 1
ATOM 750 N N . THR A 1 91 ? 12.394 -4.999 -25.567 1.00 60.94 91 THR A N 1
ATOM 751 C CA . THR A 1 91 ? 13.603 -5.446 -24.839 1.00 60.94 91 THR A CA 1
ATOM 752 C C . THR A 1 91 ? 13.369 -5.527 -23.333 1.00 60.94 91 THR A C 1
ATOM 754 O O . THR A 1 91 ? 13.939 -6.385 -22.653 1.00 60.94 91 THR A O 1
ATOM 757 N N . LEU A 1 92 ? 12.486 -4.678 -22.810 1.00 64.00 92 LEU A N 1
ATOM 758 C CA . LEU A 1 92 ? 12.102 -4.651 -21.402 1.00 64.00 92 LEU A CA 1
ATOM 759 C C . LEU A 1 92 ? 11.272 -5.892 -21.030 1.00 64.00 92 LEU A C 1
ATOM 761 O O . LEU A 1 92 ? 11.556 -6.558 -20.032 1.00 64.00 92 LEU A O 1
ATOM 765 N N . VAL A 1 93 ? 10.306 -6.271 -21.872 1.00 64.50 93 VAL A N 1
ATOM 766 C CA . VAL A 1 93 ? 9.500 -7.489 -21.688 1.00 64.50 93 VAL A CA 1
ATOM 767 C C . VAL A 1 93 ? 10.333 -8.753 -21.903 1.00 64.50 93 VAL A C 1
ATOM 769 O O . VAL A 1 93 ? 10.210 -9.697 -21.123 1.00 64.50 93 VAL A O 1
ATOM 772 N N . HIS A 1 94 ? 11.216 -8.781 -22.901 1.00 66.88 94 HIS A N 1
ATOM 773 C CA . HIS A 1 94 ? 11.985 -9.987 -23.218 1.00 66.88 94 HIS A CA 1
ATOM 774 C C . HIS A 1 94 ? 13.039 -10.329 -22.150 1.00 66.88 94 HIS A C 1
ATOM 776 O O . HIS A 1 94 ? 13.283 -11.507 -21.885 1.00 66.88 94 HIS A O 1
ATOM 782 N N . ASN A 1 95 ? 13.635 -9.321 -21.502 1.00 69.19 95 ASN A N 1
ATOM 783 C CA . ASN A 1 95 ? 14.662 -9.527 -20.474 1.00 69.19 95 ASN A CA 1
ATOM 784 C C . ASN A 1 95 ? 14.101 -9.542 -19.042 1.00 69.19 95 ASN A C 1
ATOM 786 O O . ASN A 1 95 ? 14.659 -10.215 -18.176 1.00 69.19 95 ASN A O 1
ATOM 790 N N . TYR A 1 96 ? 12.996 -8.831 -18.779 1.00 76.12 96 TYR A N 1
ATOM 791 C CA . TYR A 1 96 ? 12.463 -8.634 -17.421 1.00 76.12 96 TYR A CA 1
ATOM 792 C C . TYR A 1 96 ? 10.998 -9.061 -17.250 1.00 76.12 96 TYR A C 1
ATOM 794 O O . TYR A 1 96 ? 10.450 -8.936 -16.153 1.00 76.12 96 TYR A O 1
ATOM 802 N N . GLY A 1 97 ? 10.361 -9.619 -18.284 1.00 78.19 97 GLY A N 1
ATOM 803 C CA . GLY A 1 97 ? 8.968 -10.082 -18.271 1.00 78.19 97 GLY A CA 1
ATOM 804 C C . GLY A 1 97 ? 8.587 -10.934 -17.053 1.00 78.19 97 GLY A C 1
ATOM 805 O O . GLY A 1 97 ? 7.611 -10.598 -16.378 1.00 78.19 97 GLY A O 1
ATOM 806 N N . PRO A 1 98 ? 9.362 -11.973 -16.683 1.00 84.12 98 PRO A N 1
ATOM 807 C CA . PRO A 1 98 ? 9.068 -12.777 -15.496 1.00 84.12 98 PRO A CA 1
ATOM 808 C C . PRO A 1 98 ? 9.037 -11.962 -14.194 1.00 84.12 98 PRO A C 1
ATOM 810 O O . PRO A 1 98 ? 8.170 -12.181 -13.347 1.00 84.12 98 PRO A O 1
ATOM 813 N N . ILE A 1 99 ? 9.937 -10.983 -14.046 1.00 84.25 99 ILE A N 1
ATOM 814 C CA . ILE A 1 99 ? 10.018 -10.116 -12.861 1.00 84.25 99 ILE A CA 1
ATOM 815 C C . ILE A 1 99 ? 8.812 -9.167 -12.817 1.00 84.25 99 ILE A C 1
ATOM 817 O O . ILE A 1 99 ? 8.203 -8.996 -11.761 1.00 84.25 99 ILE A O 1
ATOM 821 N N . LEU A 1 100 ? 8.415 -8.605 -13.964 1.00 84.62 100 LEU A N 1
ATOM 822 C CA . LEU A 1 100 ? 7.230 -7.747 -14.089 1.00 84.62 100 LEU A CA 1
ATOM 823 C C . LEU A 1 100 ? 5.940 -8.495 -13.720 1.00 84.62 100 LEU A C 1
ATOM 825 O O . LEU A 1 100 ? 5.080 -7.958 -13.016 1.00 84.62 100 LEU A O 1
ATOM 829 N N . VAL A 1 101 ? 5.805 -9.744 -14.171 1.00 87.94 101 VAL A N 1
ATOM 830 C CA . VAL A 1 101 ? 4.654 -10.601 -13.855 1.00 87.94 101 VAL A CA 1
ATOM 831 C C . VAL A 1 101 ? 4.634 -10.948 -12.367 1.00 87.94 101 VAL A C 1
ATOM 833 O O . VAL A 1 101 ? 3.614 -10.737 -11.708 1.00 87.94 101 VAL A O 1
ATOM 836 N N . ALA A 1 102 ? 5.759 -11.409 -11.813 1.00 89.69 102 ALA A N 1
ATOM 837 C CA . ALA A 1 102 ? 5.870 -11.753 -10.396 1.00 89.69 102 ALA A CA 1
ATOM 838 C C . ALA A 1 102 ? 5.559 -10.554 -9.486 1.00 89.69 102 ALA A C 1
ATOM 840 O O . ALA A 1 102 ? 4.838 -10.695 -8.493 1.00 89.69 102 ALA A O 1
ATOM 841 N N . TYR A 1 103 ? 6.038 -9.362 -9.853 1.00 91.94 103 TYR A N 1
ATOM 842 C CA . TYR A 1 103 ? 5.720 -8.120 -9.160 1.00 91.94 103 TYR A CA 1
ATOM 843 C C . TYR A 1 103 ? 4.219 -7.815 -9.189 1.00 91.94 103 TYR A C 1
ATOM 845 O O . TYR A 1 103 ? 3.623 -7.575 -8.139 1.00 91.94 103 TYR A O 1
ATOM 853 N N . ASN A 1 104 ? 3.586 -7.866 -10.366 1.00 91.25 104 ASN A N 1
ATOM 854 C CA . ASN A 1 104 ? 2.159 -7.578 -10.496 1.00 91.25 104 ASN A CA 1
ATOM 855 C C . ASN A 1 104 ? 1.297 -8.554 -9.688 1.00 91.25 104 ASN A C 1
ATOM 857 O O . ASN A 1 104 ? 0.392 -8.112 -8.982 1.00 91.25 104 ASN A O 1
ATOM 861 N N . ILE A 1 105 ? 1.599 -9.855 -9.740 1.00 93.12 105 ILE A N 1
ATOM 862 C CA . ILE A 1 105 ? 0.898 -10.870 -8.941 1.00 93.12 105 ILE A CA 1
ATOM 863 C C . ILE A 1 105 ? 1.058 -10.561 -7.451 1.00 93.12 105 ILE A C 1
ATOM 865 O O . ILE A 1 105 ? 0.065 -10.465 -6.731 1.00 93.12 105 ILE A O 1
ATOM 869 N N . SER A 1 106 ? 2.291 -10.330 -6.997 1.00 93.94 106 SER A N 1
ATOM 870 C CA . SER A 1 106 ? 2.582 -10.026 -5.591 1.00 93.94 106 SER A CA 1
ATOM 871 C C . SER A 1 106 ? 1.863 -8.759 -5.118 1.00 93.94 106 SER A C 1
ATOM 873 O O . SER A 1 106 ? 1.284 -8.743 -4.033 1.00 93.94 106 SER A O 1
ATOM 875 N N . ARG A 1 107 ? 1.828 -7.717 -5.957 1.00 93.81 107 ARG A N 1
ATOM 876 C CA . ARG A 1 107 ? 1.103 -6.466 -5.705 1.00 93.81 107 ARG A CA 1
ATOM 877 C C . ARG A 1 107 ? -0.390 -6.709 -5.512 1.00 93.81 107 ARG A C 1
ATOM 879 O O . ARG A 1 107 ? -0.956 -6.194 -4.551 1.00 93.81 107 ARG A O 1
ATOM 886 N N . TYR A 1 108 ? -1.031 -7.479 -6.391 1.00 93.88 108 TYR A N 1
ATOM 887 C CA . TYR A 1 108 ? -2.463 -7.763 -6.269 1.00 93.88 108 TYR A CA 1
ATOM 888 C C . TYR A 1 108 ? -2.776 -8.633 -5.053 1.00 93.88 108 TYR A C 1
ATOM 890 O O . TYR A 1 108 ? -3.730 -8.339 -4.338 1.00 93.88 108 TYR A O 1
ATOM 898 N N . VAL A 1 109 ? -1.957 -9.648 -4.766 1.00 96.44 109 VAL A N 1
ATOM 899 C CA . VAL A 1 109 ? -2.128 -10.503 -3.581 1.00 96.44 109 VAL A CA 1
ATOM 900 C C . VAL A 1 109 ? -2.021 -9.679 -2.295 1.00 96.44 109 VAL A C 1
ATOM 902 O O . VAL A 1 109 ? -2.920 -9.725 -1.457 1.00 96.44 109 VAL A O 1
ATOM 905 N N . LEU A 1 110 ? -0.971 -8.868 -2.150 1.00 96.50 110 LEU A N 1
ATOM 906 C CA . LEU A 1 110 ? -0.799 -7.995 -0.984 1.00 96.50 110 LEU A CA 1
ATOM 907 C C . LEU A 1 110 ? -1.897 -6.926 -0.896 1.00 96.50 110 LEU A C 1
ATOM 909 O O . LEU A 1 110 ? -2.415 -6.662 0.191 1.00 96.50 110 LEU A O 1
ATOM 913 N N . GLY A 1 111 ? -2.304 -6.370 -2.039 1.00 96.38 111 GLY A N 1
ATOM 914 C CA . GLY A 1 111 ? -3.436 -5.454 -2.143 1.00 96.38 111 GLY A CA 1
ATOM 915 C C . GLY A 1 111 ? -4.738 -6.076 -1.635 1.00 96.38 111 GLY A C 1
ATOM 916 O O . GLY A 1 111 ? -5.427 -5.452 -0.832 1.00 96.38 111 GLY A O 1
ATOM 917 N N . LEU A 1 112 ? -5.047 -7.319 -2.019 1.00 97.06 112 LEU A N 1
ATOM 918 C CA . LEU A 1 112 ? -6.230 -8.056 -1.557 1.00 97.06 112 LEU A CA 1
ATOM 919 C C . LEU A 1 112 ? -6.172 -8.382 -0.057 1.00 97.06 112 LEU A C 1
ATOM 921 O O . LEU A 1 112 ? -7.175 -8.242 0.650 1.00 97.06 112 LEU A O 1
ATOM 925 N N . CYS A 1 113 ? -5.002 -8.766 0.455 1.00 97.38 113 CYS A N 1
ATOM 926 C CA . CYS A 1 113 ? -4.800 -8.987 1.886 1.00 97.38 113 CYS A CA 1
ATOM 927 C C . CYS A 1 113 ? -5.038 -7.697 2.690 1.00 97.38 113 CYS A C 1
ATOM 929 O O . CYS A 1 113 ? -5.788 -7.701 3.668 1.00 97.38 113 CYS A O 1
ATOM 931 N N . THR A 1 114 ? -4.459 -6.573 2.255 1.00 97.25 114 THR A N 1
ATOM 932 C CA . THR A 1 114 ? -4.665 -5.260 2.890 1.00 97.25 114 THR A CA 1
ATOM 933 C C . THR A 1 114 ? -6.110 -4.783 2.760 1.00 97.25 114 THR A C 1
ATOM 935 O O . THR A 1 114 ? -6.676 -4.266 3.724 1.00 97.25 114 THR A O 1
ATOM 938 N N . PHE A 1 115 ? -6.747 -5.029 1.614 1.00 97.62 115 PHE A N 1
ATOM 939 C CA . PHE A 1 115 ? -8.158 -4.723 1.391 1.00 97.62 115 PHE A CA 1
ATOM 940 C C . PHE A 1 115 ? -9.046 -5.459 2.391 1.00 97.62 115 PHE A C 1
ATOM 942 O O . PHE A 1 115 ? -9.870 -4.833 3.046 1.00 97.62 115 PHE A O 1
ATOM 949 N N . SER A 1 116 ? -8.817 -6.757 2.595 1.00 96.69 116 SER A N 1
ATOM 950 C CA . SER A 1 116 ? -9.583 -7.567 3.550 1.00 96.69 116 SER A CA 1
ATOM 951 C C . SER A 1 116 ? -9.493 -7.018 4.981 1.00 96.69 116 SER A C 1
ATOM 953 O O . SER A 1 116 ? -10.485 -6.987 5.711 1.00 96.69 116 SER A O 1
ATOM 955 N N . LEU A 1 117 ? -8.315 -6.521 5.377 1.00 95.81 117 LEU A N 1
ATOM 956 C CA . LEU A 1 117 ? -8.103 -5.885 6.680 1.00 95.81 117 LEU A CA 1
ATOM 957 C C . LEU A 1 117 ? -8.865 -4.555 6.805 1.00 95.81 117 LEU A C 1
ATOM 959 O O . LEU A 1 117 ? -9.460 -4.289 7.847 1.00 95.81 117 LEU A O 1
ATOM 963 N N . PHE A 1 118 ? -8.870 -3.727 5.758 1.00 95.94 118 PHE A N 1
ATOM 964 C CA . PHE A 1 118 ? -9.575 -2.439 5.759 1.00 95.94 118 PHE A CA 1
ATOM 965 C C . PHE A 1 118 ? -11.094 -2.584 5.632 1.00 95.94 118 PHE A C 1
ATOM 967 O O . PHE A 1 118 ? -11.830 -1.824 6.253 1.00 95.94 118 PHE A O 1
ATOM 974 N N . VAL A 1 119 ? -11.580 -3.581 4.894 1.00 96.00 119 VAL A N 1
ATOM 975 C CA . VAL A 1 119 ? -13.011 -3.904 4.820 1.00 96.00 119 VAL A CA 1
ATOM 976 C C . VAL A 1 119 ? -13.531 -4.369 6.177 1.00 96.00 119 VAL A C 1
ATOM 978 O O . VAL A 1 119 ? -14.614 -3.961 6.591 1.00 96.00 119 VAL A O 1
ATOM 981 N N . LYS A 1 120 ? -12.747 -5.164 6.914 1.00 93.25 120 LYS A N 1
ATOM 982 C CA . LYS A 1 120 ? -13.094 -5.530 8.290 1.00 93.25 120 LYS A CA 1
ATOM 983 C C . LYS A 1 120 ? -13.239 -4.293 9.182 1.00 93.25 120 LYS A C 1
ATOM 985 O O . LYS A 1 120 ? -14.236 -4.189 9.889 1.00 93.25 120 LYS A O 1
ATOM 990 N N . ASP A 1 121 ? -12.285 -3.358 9.132 1.00 89.62 121 ASP A N 1
ATOM 991 C CA . ASP A 1 121 ? -12.385 -2.085 9.867 1.00 89.62 121 ASP A CA 1
ATOM 992 C C . ASP A 1 121 ? -13.651 -1.306 9.477 1.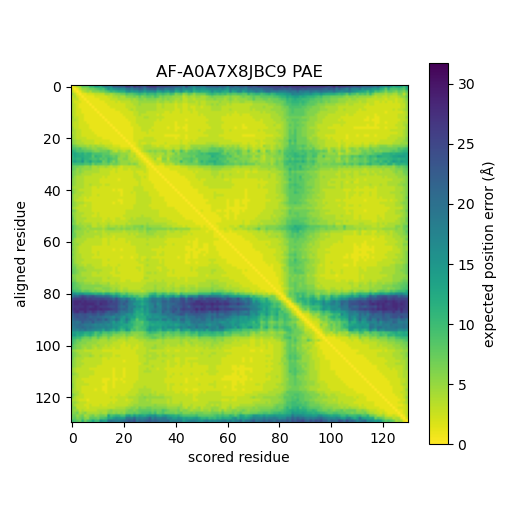00 89.62 121 ASP A C 1
ATOM 994 O O . ASP A 1 121 ? -14.345 -0.785 10.346 1.00 89.62 121 ASP A O 1
ATOM 998 N N . PHE A 1 122 ? -13.967 -1.248 8.180 1.00 93.25 122 PHE A N 1
ATOM 999 C CA . PHE A 1 122 ? -15.155 -0.566 7.674 1.00 93.25 122 PHE A CA 1
ATOM 1000 C C . PHE A 1 122 ? -16.446 -1.150 8.254 1.00 93.25 122 PHE A C 1
ATOM 1002 O O . PHE A 1 122 ? -17.267 -0.394 8.766 1.00 93.25 122 PHE A O 1
ATOM 1009 N N . PHE A 1 123 ? -16.612 -2.476 8.238 1.00 93.62 123 PHE A N 1
ATOM 1010 C CA . PHE A 1 123 ? -17.803 -3.117 8.802 1.00 93.62 123 PHE A CA 1
ATOM 1011 C C . PHE A 1 123 ? -17.922 -2.922 10.314 1.00 93.62 123 PHE A C 1
ATOM 1013 O O . PHE A 1 123 ? -19.027 -2.722 10.810 1.00 93.62 123 PHE A O 1
ATOM 1020 N N . VAL A 1 124 ? -16.805 -2.930 11.047 1.00 90.50 124 VAL A N 1
ATOM 1021 C CA . VAL A 1 124 ? -16.814 -2.614 12.484 1.00 90.50 124 VAL A CA 1
ATOM 1022 C C . VAL A 1 124 ? -17.293 -1.179 12.708 1.00 90.50 124 VAL A C 1
ATOM 1024 O O . VAL A 1 124 ? -18.234 -0.969 13.466 1.00 90.50 124 VAL A O 1
ATOM 1027 N N . SER A 1 125 ? -16.727 -0.202 11.990 1.00 88.25 125 SER A N 1
ATOM 1028 C CA . SER A 1 125 ? -17.152 1.202 12.096 1.00 88.25 125 SER A CA 1
ATOM 1029 C C . SER A 1 125 ? -18.604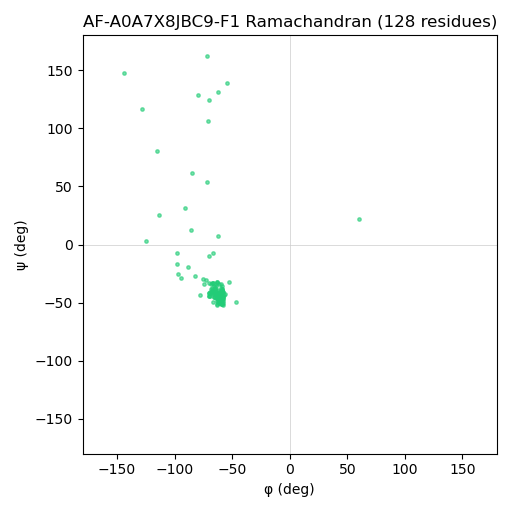 1.430 11.664 1.00 88.25 125 SER A C 1
ATOM 1031 O O . SER A 1 125 ? -19.263 2.321 12.190 1.00 88.25 125 SER A O 1
ATOM 1033 N N . PHE A 1 126 ? -19.101 0.657 10.696 1.00 88.38 126 PHE A N 1
ATOM 1034 C CA . PHE A 1 126 ? -20.487 0.728 10.240 1.00 88.38 126 PHE A CA 1
ATOM 1035 C C . PHE A 1 126 ? -21.460 0.183 11.292 1.00 88.38 126 PHE A C 1
ATOM 1037 O O . PHE A 1 126 ? -22.471 0.819 11.572 1.00 88.38 126 PHE A O 1
ATOM 1044 N N . ASN A 1 127 ? -21.131 -0.953 11.912 1.00 86.81 127 ASN A N 1
ATOM 1045 C CA . ASN A 1 127 ? -21.957 -1.545 12.963 1.00 86.81 127 ASN A CA 1
ATOM 1046 C C . ASN A 1 127 ? -21.999 -0.680 14.228 1.00 86.81 127 ASN A C 1
ATOM 1048 O O . ASN A 1 127 ? -23.029 -0.632 14.874 1.00 86.81 127 ASN A O 1
ATOM 1052 N N . GLU A 1 128 ? -20.924 0.034 14.571 1.00 80.12 128 GLU A N 1
ATOM 1053 C CA . GLU A 1 128 ? -20.909 0.987 15.698 1.00 80.12 128 GLU A CA 1
ATOM 1054 C C . GLU A 1 128 ? -21.746 2.260 15.442 1.00 80.12 128 GLU A C 1
ATOM 1056 O O . GLU A 1 128 ? -21.932 3.088 16.339 1.00 80.12 128 GLU A O 1
ATOM 1061 N N . LEU A 1 129 ? -22.217 2.461 14.208 1.00 74.56 129 LEU A N 1
ATOM 1062 C CA . LEU A 1 129 ? -23.087 3.574 13.831 1.00 74.56 129 LEU A CA 1
ATOM 1063 C C . LEU A 1 129 ? -24.583 3.253 14.028 1.00 74.56 129 LEU A C 1
ATOM 1065 O O . LEU A 1 129 ? -25.383 4.190 14.076 1.00 74.56 129 LEU A O 1
ATOM 1069 N N . HIS A 1 130 ? -24.939 1.965 14.107 1.00 54.53 130 HIS A N 1
ATOM 1070 C CA . HIS A 1 130 ? -26.301 1.431 14.221 1.00 54.53 130 HIS A CA 1
ATOM 1071 C C . HIS A 1 130 ? -26.569 0.861 15.616 1.00 54.53 130 HIS A C 1
ATOM 1073 O O . HIS A 1 130 ? -27.723 1.016 16.072 1.00 54.53 130 HIS A O 1
#